Protein AF-A0A382R6Y1-F1 (afdb_monomer_lite)

Radius of gyration: 19.0 Å; chains: 1; bounding box: 58×24×39 Å

Secondary structure (DSSP, 8-state):
----------------EEEEEE-TTT--EEEEEE---STTTTT-----EEE-TTT--EEE--PPTTGGGG-

Structure (mmCIF, N/CA/C/O backbone):
data_AF-A0A382R6Y1-F1
#
_entry.id   AF-A0A382R6Y1-F1
#
loop_
_atom_site.group_PDB
_atom_site.id
_atom_site.type_symbol
_atom_site.label_atom_id
_atom_site.label_alt_id
_atom_site.label_comp_id
_atom_site.label_asym_id
_atom_site.label_entity_id
_atom_site.label_seq_id
_atom_site.pdbx_PDB_ins_code
_atom_site.Cartn_x
_atom_site.Cartn_y
_atom_site.Cartn_z
_atom_site.occupancy
_atom_site.B_iso_or_equiv
_atom_site.auth_seq_id
_atom_site.auth_comp_id
_atom_site.auth_asym_id
_atom_site.auth_atom_id
_atom_site.pdbx_PDB_model_num
ATOM 1 N N . MET A 1 1 ? 44.939 6.261 -23.305 1.00 41.59 1 MET A N 1
ATOM 2 C CA . MET A 1 1 ? 44.097 5.327 -22.528 1.00 41.59 1 MET A CA 1
ATOM 3 C C . MET A 1 1 ? 42.658 5.788 -22.697 1.00 41.59 1 MET A C 1
ATOM 5 O O . MET A 1 1 ? 42.331 6.842 -22.180 1.00 41.59 1 MET A O 1
ATOM 9 N N . ASN A 1 2 ? 41.860 5.098 -23.518 1.00 47.41 2 ASN A N 1
ATOM 10 C CA . ASN A 1 2 ? 40.459 5.449 -23.776 1.00 47.41 2 ASN A CA 1
ATOM 11 C C . ASN A 1 2 ? 39.566 4.544 -22.923 1.00 47.41 2 ASN A C 1
ATOM 13 O O . ASN A 1 2 ? 39.575 3.327 -23.098 1.00 47.41 2 ASN A O 1
ATOM 17 N N . THR A 1 3 ? 38.835 5.139 -21.988 1.00 56.25 3 THR A N 1
ATOM 18 C CA . THR A 1 3 ? 37.833 4.480 -21.148 1.00 56.25 3 THR A CA 1
ATOM 19 C C . THR A 1 3 ? 36.568 4.253 -21.971 1.00 56.25 3 THR A C 1
ATOM 21 O O . THR A 1 3 ? 35.721 5.138 -22.055 1.00 56.25 3 THR A O 1
ATOM 24 N N . LYS A 1 4 ? 36.443 3.087 -22.610 1.00 57.84 4 LYS A N 1
ATOM 25 C CA . LYS A 1 4 ? 35.160 2.656 -23.170 1.00 57.84 4 LYS A CA 1
ATOM 26 C C . LYS A 1 4 ? 34.352 1.970 -22.076 1.00 57.8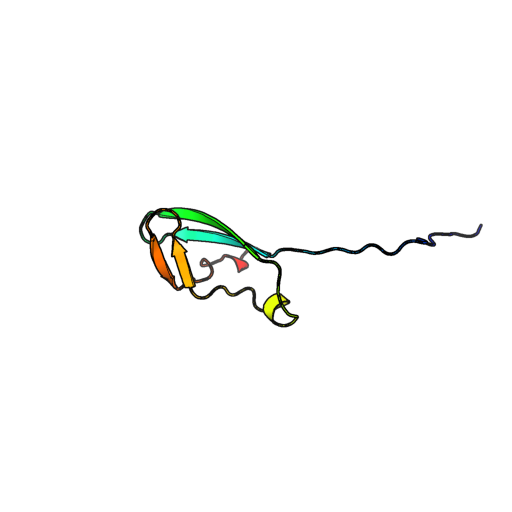4 4 LYS A C 1
ATOM 28 O O . LYS A 1 4 ? 34.621 0.818 -21.763 1.00 57.84 4 LYS A O 1
ATOM 33 N N . ASN A 1 5 ? 33.368 2.676 -21.537 1.00 62.75 5 ASN A N 1
ATOM 34 C CA . ASN A 1 5 ? 32.182 2.047 -20.962 1.00 62.75 5 ASN A CA 1
ATOM 35 C C . ASN A 1 5 ? 31.000 2.380 -21.879 1.00 62.75 5 ASN A C 1
ATOM 37 O O . ASN A 1 5 ? 30.059 3.055 -21.477 1.00 62.75 5 ASN A O 1
ATOM 41 N N . ASP A 1 6 ? 31.092 1.939 -23.133 1.00 61.38 6 ASP A N 1
ATOM 42 C CA . ASP A 1 6 ? 29.967 1.963 -24.065 1.00 61.38 6 ASP A CA 1
ATOM 43 C C . ASP A 1 6 ? 29.193 0.655 -23.859 1.00 61.38 6 ASP A C 1
ATOM 45 O O . ASP A 1 6 ? 29.601 -0.405 -24.337 1.00 61.38 6 ASP A O 1
ATOM 49 N N . LEU A 1 7 ? 28.122 0.700 -23.063 1.00 70.38 7 LEU A N 1
ATOM 50 C CA . LEU A 1 7 ? 27.172 -0.409 -22.968 1.00 70.38 7 LEU A CA 1
ATOM 51 C C . LEU A 1 7 ? 26.324 -0.405 -24.246 1.00 70.38 7 LEU A C 1
ATOM 53 O O . LEU A 1 7 ? 25.422 0.410 -24.390 1.00 70.38 7 LEU A O 1
ATOM 57 N N . ASP A 1 8 ? 26.637 -1.315 -25.166 1.00 72.50 8 ASP A N 1
ATOM 58 C CA . ASP A 1 8 ? 26.063 -1.413 -26.521 1.00 72.50 8 ASP A CA 1
ATOM 59 C C . ASP A 1 8 ? 24.665 -2.079 -26.561 1.00 72.50 8 ASP A C 1
ATOM 61 O O . ASP A 1 8 ? 24.233 -2.584 -27.595 1.00 72.50 8 ASP A O 1
ATOM 65 N N . TYR A 1 9 ? 23.960 -2.146 -25.422 1.00 78.44 9 TYR A N 1
ATOM 66 C CA . TYR A 1 9 ? 22.713 -2.907 -25.281 1.00 78.44 9 TYR A CA 1
ATOM 67 C C . TYR A 1 9 ? 21.674 -2.193 -24.413 1.00 78.44 9 TYR A C 1
ATOM 69 O O . TYR A 1 9 ? 21.953 -1.770 -23.287 1.00 78.44 9 TYR A O 1
ATOM 77 N N . GLU A 1 10 ? 20.443 -2.130 -24.923 1.00 86.44 10 GLU A N 1
ATOM 78 C CA . GLU A 1 10 ? 19.277 -1.648 -24.185 1.00 86.44 10 GLU A CA 1
ATOM 79 C C . GLU A 1 10 ? 18.706 -2.755 -23.287 1.00 86.44 10 GLU A C 1
ATOM 81 O O . GLU A 1 10 ? 18.457 -3.877 -23.732 1.00 86.44 10 GLU A O 1
ATOM 86 N N . HIS A 1 11 ? 18.463 -2.430 -22.016 1.00 87.50 11 HIS A N 1
ATOM 87 C CA . HIS A 1 11 ? 17.798 -3.320 -21.067 1.00 87.50 11 HIS A CA 1
ATOM 88 C C . HIS A 1 11 ? 16.388 -2.810 -20.776 1.00 87.50 11 HIS A C 1
ATOM 90 O O . HIS A 1 11 ? 16.202 -1.651 -20.407 1.00 87.50 11 HIS A O 1
ATOM 96 N N . ASN A 1 12 ? 15.405 -3.702 -20.881 1.00 90.94 12 ASN A N 1
ATOM 97 C CA . ASN A 1 12 ? 14.037 -3.439 -20.451 1.00 90.94 12 ASN A CA 1
ATOM 98 C C . ASN A 1 12 ? 13.828 -3.998 -19.044 1.00 90.94 12 ASN A C 1
ATOM 100 O O . ASN A 1 12 ? 14.283 -5.100 -18.737 1.00 90.94 12 ASN A O 1
ATOM 104 N N . TYR A 1 13 ? 13.113 -3.258 -18.202 1.00 87.56 13 TYR A N 1
ATOM 105 C CA . TYR A 1 13 ? 12.740 -3.708 -16.867 1.00 87.56 13 TYR A CA 1
ATOM 106 C C . TYR A 1 13 ? 11.281 -3.367 -16.570 1.00 87.56 13 TYR A C 1
ATOM 108 O O . TYR A 1 13 ? 10.697 -2.456 -17.155 1.00 87.56 13 TYR A O 1
ATOM 116 N N . VAL A 1 14 ? 10.718 -4.109 -15.626 1.00 86.94 14 VAL A N 1
ATOM 117 C CA . VAL A 1 14 ? 9.453 -3.804 -14.958 1.00 86.94 14 VAL A CA 1
ATOM 118 C C . VAL A 1 14 ? 9.709 -3.811 -13.458 1.00 86.94 14 VAL A C 1
ATOM 120 O O . VAL A 1 14 ? 10.691 -4.396 -12.995 1.00 86.94 14 VAL A O 1
ATOM 123 N N . TYR A 1 15 ? 8.847 -3.158 -12.692 1.00 87.38 15 TYR A N 1
ATOM 124 C CA . TYR A 1 15 ? 8.919 -3.190 -11.239 1.00 87.38 15 TYR A CA 1
ATOM 125 C C . TYR A 1 15 ? 7.524 -3.338 -10.646 1.00 87.38 15 TYR A C 1
ATOM 127 O O . TYR A 1 15 ? 6.511 -3.052 -11.289 1.00 87.38 15 TYR A O 1
ATOM 135 N N . GLU A 1 16 ? 7.490 -3.781 -9.398 1.00 89.19 16 GLU A N 1
ATOM 136 C CA . GLU A 1 16 ? 6.266 -3.983 -8.641 1.00 89.19 16 GLU A CA 1
ATOM 137 C C . GLU A 1 16 ? 6.346 -3.212 -7.327 1.00 89.19 16 GLU A C 1
ATOM 139 O O . GLU A 1 16 ? 7.415 -3.073 -6.728 1.00 89.19 16 GLU A O 1
ATOM 144 N N . ILE A 1 17 ? 5.197 -2.724 -6.868 1.00 87.69 17 ILE A N 1
ATOM 145 C CA . ILE A 1 17 ? 5.017 -2.221 -5.511 1.00 87.69 17 ILE A CA 1
ATOM 146 C C . ILE A 1 17 ? 4.476 -3.373 -4.670 1.00 87.69 17 ILE A C 1
ATOM 148 O O . ILE A 1 17 ? 3.432 -3.947 -4.990 1.00 87.69 17 ILE A O 1
ATOM 152 N N . LEU A 1 18 ? 5.187 -3.701 -3.592 1.00 91.44 18 LEU A N 1
ATOM 153 C CA . LEU A 1 18 ? 4.790 -4.743 -2.654 1.00 91.44 18 LEU A CA 1
ATOM 154 C C . LEU A 1 18 ? 4.153 -4.124 -1.410 1.00 91.44 18 LEU A C 1
ATOM 156 O O . LEU A 1 18 ? 4.803 -3.404 -0.652 1.00 91.44 18 LEU A O 1
ATOM 160 N N . TYR A 1 19 ? 2.887 -4.453 -1.178 1.00 91.44 19 TYR A N 1
ATOM 161 C CA . TYR A 1 19 ? 2.144 -4.044 0.008 1.00 91.44 19 TYR A CA 1
ATOM 162 C C . TYR A 1 19 ? 2.084 -5.188 1.017 1.00 91.44 19 TYR A C 1
ATOM 164 O O . TYR A 1 19 ? 1.861 -6.335 0.633 1.00 91.44 19 TYR A O 1
ATOM 172 N N . HIS A 1 20 ? 2.227 -4.864 2.303 1.00 94.56 20 HIS A N 1
ATOM 173 C CA . HIS A 1 20 ? 2.019 -5.788 3.418 1.00 94.56 20 HIS A CA 1
ATOM 174 C C . HIS A 1 20 ? 0.807 -5.336 4.227 1.00 94.56 20 HIS A C 1
ATOM 176 O O . HIS A 1 20 ? 0.778 -4.213 4.735 1.00 94.56 20 HIS A O 1
ATOM 182 N N . PHE A 1 21 ? -0.177 -6.216 4.360 1.00 94.81 21 PHE A N 1
ATOM 183 C CA . PHE A 1 21 ? -1.434 -5.933 5.040 1.00 94.81 21 PHE A CA 1
ATOM 184 C C . PHE A 1 21 ? -1.651 -6.874 6.2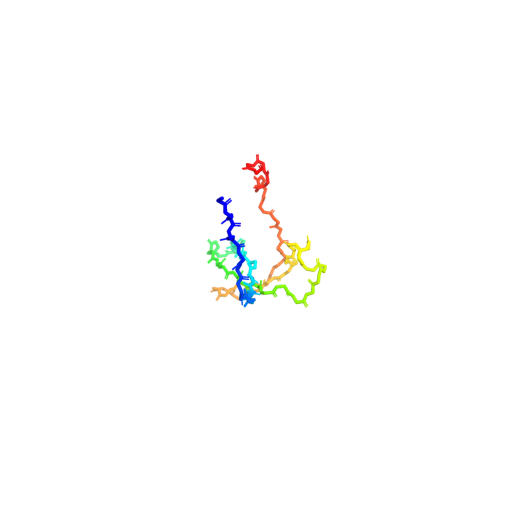13 1.00 94.81 21 PHE A C 1
ATOM 186 O O . PHE A 1 21 ? -1.214 -8.023 6.195 1.00 94.81 21 PHE A O 1
ATOM 193 N N . ASP A 1 22 ? -2.401 -6.406 7.200 1.00 95.62 22 ASP A N 1
ATOM 194 C CA . ASP A 1 22 ? -2.937 -7.188 8.303 1.00 95.62 22 ASP A CA 1
ATOM 195 C C . ASP A 1 22 ? -4.449 -7.006 8.400 1.00 95.62 22 ASP A C 1
ATOM 197 O O . ASP A 1 22 ? -4.992 -5.913 8.235 1.00 95.62 22 ASP A O 1
ATOM 201 N N . CYS A 1 23 ? -5.155 -8.104 8.660 1.00 96.56 23 CYS A N 1
ATOM 202 C CA . CYS A 1 23 ? -6.602 -8.069 8.761 1.00 96.56 23 CYS A CA 1
ATOM 203 C C . CYS A 1 23 ? -7.015 -7.585 10.149 1.00 96.56 23 CYS A C 1
ATOM 205 O O . CYS A 1 23 ? -6.782 -8.282 11.134 1.00 96.56 23 CYS A O 1
ATOM 207 N N . GLY A 1 24 ? -7.752 -6.476 10.222 1.00 95.31 24 GLY A N 1
ATOM 208 C CA . GLY A 1 24 ? -8.321 -5.981 11.481 1.00 95.31 24 GLY A CA 1
ATOM 209 C C . GLY A 1 24 ? -9.347 -6.912 12.151 1.00 95.31 24 GLY A C 1
ATOM 210 O O . GLY A 1 24 ? -9.742 -6.646 13.280 1.00 95.31 24 GLY A O 1
ATOM 211 N N . LYS A 1 25 ? -9.786 -7.993 11.481 1.00 97.25 25 LYS A N 1
ATOM 212 C CA . LYS A 1 25 ? -10.745 -8.977 12.019 1.00 97.25 25 LYS A CA 1
ATOM 213 C C . LYS A 1 25 ? -10.104 -10.301 12.430 1.00 97.25 25 LYS A C 1
ATOM 215 O O . LYS A 1 25 ? -10.381 -10.790 13.517 1.00 97.25 25 LYS A O 1
ATOM 220 N N . CYS A 1 26 ? -9.310 -10.922 11.553 1.00 97.56 26 CYS A N 1
ATOM 221 C CA . CYS A 1 26 ? -8.717 -12.240 11.819 1.00 97.56 26 CYS A CA 1
ATOM 222 C C . CYS A 1 26 ? -7.226 -12.190 12.180 1.00 97.56 26 CYS A C 1
ATOM 224 O O . CYS A 1 26 ? -6.627 -13.242 12.395 1.00 97.56 26 CYS A O 1
ATOM 226 N N . SER A 1 27 ? -6.626 -10.996 12.206 1.00 96.44 27 SER A N 1
ATOM 227 C CA . SER A 1 27 ? -5.229 -10.735 12.583 1.00 96.44 27 SER A CA 1
ATOM 228 C C . SER A 1 27 ? -4.171 -11.462 11.746 1.00 96.44 27 SER A C 1
ATOM 230 O O . SER A 1 27 ? -2.992 -11.456 12.091 1.00 96.44 27 SER A O 1
ATOM 232 N N . LYS A 1 28 ? -4.563 -12.083 10.629 1.00 97.69 28 LYS A N 1
ATOM 233 C CA . LYS A 1 28 ? -3.631 -12.671 9.664 1.00 97.69 28 LYS A CA 1
ATOM 234 C C . LYS A 1 28 ? -3.131 -11.608 8.698 1.00 97.69 28 LYS A C 1
ATOM 236 O O . LYS A 1 28 ? -3.877 -10.697 8.330 1.00 97.69 28 LYS A O 1
ATOM 241 N N . TRP A 1 29 ? -1.890 -11.769 8.260 1.00 96.69 29 TRP A N 1
ATOM 242 C CA . TRP A 1 29 ? -1.258 -10.889 7.289 1.00 96.69 29 TRP A CA 1
ATOM 243 C C . TRP A 1 29 ? -1.256 -11.500 5.881 1.00 96.69 29 TRP A C 1
ATOM 245 O O . TRP A 1 29 ? -1.442 -12.712 5.715 1.00 96.69 29 TRP A O 1
ATOM 255 N N . TRP A 1 30 ? -1.100 -10.655 4.864 1.00 96.88 30 TRP A N 1
ATOM 256 C CA . TRP A 1 30 ? -0.853 -11.063 3.479 1.00 96.88 30 TRP A CA 1
ATOM 257 C C . TRP A 1 30 ? -0.075 -9.984 2.725 1.00 96.88 30 TRP A C 1
ATOM 259 O O . TRP A 1 30 ? -0.027 -8.829 3.157 1.00 96.88 30 TRP A O 1
ATOM 269 N N . SER A 1 31 ? 0.512 -10.370 1.593 1.00 95.69 31 SER A N 1
ATOM 270 C CA . SER A 1 31 ? 1.145 -9.437 0.664 1.00 95.69 31 SER A CA 1
ATOM 271 C C . SER A 1 31 ? 0.348 -9.320 -0.628 1.00 95.69 31 SER A C 1
ATOM 273 O O . SER A 1 31 ? -0.332 -10.262 -1.040 1.00 95.69 31 SER A O 1
ATOM 275 N N . TYR A 1 32 ? 0.458 -8.168 -1.277 1.00 92.06 32 TYR A N 1
ATOM 276 C CA . TYR A 1 32 ? -0.081 -7.922 -2.610 1.00 92.06 32 TYR A CA 1
ATOM 277 C C . TYR A 1 32 ? 0.971 -7.199 -3.441 1.00 92.06 32 TYR A C 1
ATOM 279 O O . TYR A 1 32 ? 1.447 -6.138 -3.037 1.00 92.06 32 TYR A O 1
ATOM 287 N N . ALA A 1 33 ? 1.338 -7.783 -4.576 1.00 91.44 33 ALA A N 1
ATOM 288 C CA . ALA A 1 33 ? 2.215 -7.152 -5.549 1.00 91.44 33 ALA A CA 1
ATOM 289 C C . ALA A 1 33 ? 1.359 -6.471 -6.619 1.00 91.44 33 ALA A C 1
ATOM 291 O O . ALA A 1 33 ? 0.385 -7.051 -7.106 1.00 91.44 33 ALA A O 1
ATOM 292 N N . LYS A 1 34 ? 1.717 -5.238 -6.974 1.00 86.25 34 LYS A N 1
ATOM 293 C CA . LYS A 1 34 ? 1.062 -4.486 -8.040 1.00 86.25 34 LYS A CA 1
ATOM 294 C C . LYS A 1 34 ? 2.101 -3.895 -8.975 1.00 86.25 34 LYS A C 1
ATOM 296 O O . LYS A 1 34 ? 2.956 -3.128 -8.536 1.00 86.25 34 LYS A O 1
ATOM 301 N N . THR A 1 35 ? 1.984 -4.185 -10.263 1.00 87.25 35 THR A N 1
ATOM 302 C CA . THR A 1 35 ? 2.653 -3.402 -11.304 1.00 87.25 35 THR A CA 1
ATOM 303 C C 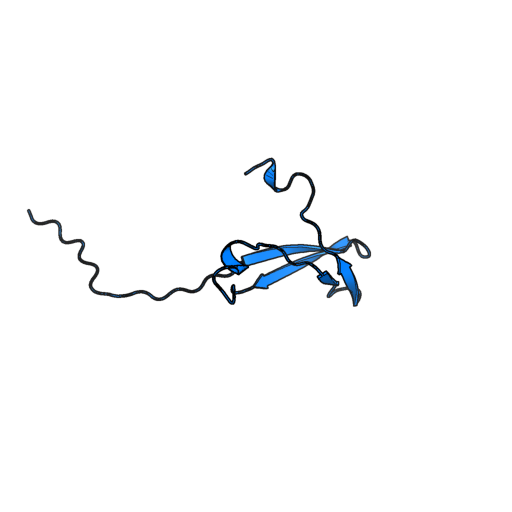. THR A 1 35 ? 1.876 -2.096 -11.490 1.00 87.25 35 THR A C 1
ATOM 305 O O . THR A 1 35 ? 0.677 -2.165 -11.766 1.00 87.25 35 THR A O 1
ATOM 308 N N . PRO A 1 36 ? 2.495 -0.915 -11.316 1.00 83.31 36 PRO A N 1
ATOM 309 C CA . PRO A 1 36 ? 1.808 0.353 -11.548 1.00 83.31 36 PRO A CA 1
ATOM 310 C C . PRO A 1 36 ? 1.332 0.444 -12.997 1.00 83.31 36 PRO A C 1
ATOM 312 O O . PRO A 1 36 ? 2.118 0.245 -13.924 1.00 83.31 36 PRO A O 1
ATOM 315 N N . ASP A 1 37 ? 0.050 0.734 -13.195 1.00 77.75 37 ASP A N 1
ATOM 316 C CA . ASP A 1 37 ? -0.564 0.760 -14.528 1.00 77.75 37 ASP A CA 1
ATOM 317 C C . ASP A 1 37 ? -0.418 2.123 -15.233 1.00 77.75 37 ASP A C 1
ATOM 319 O O . ASP A 1 37 ? -0.608 2.231 -16.447 1.00 77.75 37 ASP A O 1
ATOM 323 N N . ASN A 1 38 ? -0.035 3.171 -14.496 1.00 74.50 38 ASN A N 1
ATOM 324 C CA . ASN A 1 38 ? 0.196 4.509 -15.026 1.00 74.50 38 ASN A CA 1
ATOM 325 C C . ASN A 1 38 ? 1.170 5.337 -14.160 1.00 74.50 38 ASN A C 1
ATOM 327 O O . ASN A 1 38 ? 1.492 4.988 -13.025 1.00 74.50 38 ASN A O 1
ATOM 331 N N . LYS A 1 39 ? 1.632 6.478 -14.700 1.00 67.75 39 LYS A N 1
ATOM 332 C CA . LYS A 1 39 ? 2.594 7.388 -14.039 1.00 67.75 39 LYS A CA 1
ATOM 333 C C . LYS A 1 39 ? 2.087 8.002 -12.724 1.00 67.75 39 LYS A C 1
ATOM 335 O O . LYS A 1 39 ? 2.907 8.361 -11.877 1.00 67.75 39 LYS A O 1
ATOM 340 N N . GLU A 1 40 ? 0.776 8.156 -12.541 1.00 64.75 40 GLU A N 1
ATOM 341 C CA . GLU A 1 40 ? 0.224 8.666 -11.280 1.00 64.75 40 GLU A CA 1
ATOM 342 C C . GLU A 1 40 ? 0.268 7.613 -10.172 1.00 64.75 40 GLU A C 1
ATOM 344 O O . GLU A 1 40 ? 0.539 7.956 -9.021 1.00 64.75 40 GLU A O 1
ATOM 349 N N . GLU A 1 41 ? 0.064 6.336 -10.500 1.00 66.44 41 GLU A N 1
ATOM 350 C CA . GLU A 1 41 ? 0.160 5.242 -9.527 1.00 66.44 41 GLU A CA 1
ATOM 351 C C . GLU A 1 41 ? 1.565 5.055 -8.965 1.00 66.44 41 GLU A C 1
ATOM 353 O O . GLU A 1 41 ? 1.715 4.670 -7.808 1.00 66.44 41 GLU A O 1
ATOM 358 N N . ILE A 1 42 ? 2.593 5.423 -9.735 1.00 63.09 42 ILE A N 1
ATOM 359 C CA . ILE A 1 42 ? 3.984 5.469 -9.260 1.00 63.09 42 ILE A CA 1
ATOM 360 C C . ILE A 1 42 ? 4.099 6.324 -7.989 1.00 63.09 42 ILE A C 1
ATOM 362 O O . ILE A 1 42 ? 4.850 5.987 -7.076 1.00 63.09 42 ILE A O 1
ATOM 366 N N . HIS A 1 43 ? 3.328 7.413 -7.917 1.00 60.50 43 HIS A N 1
ATOM 367 C CA . HIS A 1 43 ? 3.331 8.341 -6.787 1.00 60.50 43 HIS A CA 1
ATOM 368 C C . HIS A 1 43 ? 2.217 8.037 -5.773 1.00 60.50 43 HIS A C 1
ATOM 370 O O . HIS A 1 43 ? 2.354 8.343 -4.588 1.00 60.50 43 HIS A O 1
ATOM 376 N N . LYS A 1 44 ? 1.117 7.409 -6.207 1.00 63.62 44 LYS A N 1
ATOM 377 C CA . LYS A 1 44 ? 0.000 7.001 -5.347 1.00 63.62 44 LYS A CA 1
ATOM 378 C C . LYS A 1 44 ? 0.220 5.575 -4.836 1.00 63.62 44 LYS A C 1
ATOM 380 O O . LYS A 1 44 ? -0.387 4.622 -5.309 1.00 63.62 44 LYS A O 1
ATOM 385 N N . GLN A 1 45 ? 1.010 5.437 -3.771 1.00 68.62 45 GLN A N 1
ATOM 386 C CA . GLN A 1 45 ? 1.167 4.183 -3.011 1.00 68.62 45 GLN A CA 1
ATOM 387 C C . GLN A 1 45 ? -0.078 3.837 -2.161 1.00 68.62 45 GLN A C 1
ATOM 389 O O . GLN A 1 45 ? 0.038 3.332 -1.045 1.00 68.62 45 GLN A O 1
ATOM 394 N N . LYS A 1 46 ? -1.287 4.148 -2.640 1.00 73.94 46 LYS A N 1
ATOM 395 C CA . LYS A 1 46 ? -2.517 4.031 -1.855 1.00 73.94 46 LYS A CA 1
ATOM 396 C C . LYS A 1 46 ? -3.409 2.940 -2.428 1.00 73.94 46 LYS A C 1
ATOM 398 O O . LYS A 1 46 ? -3.923 3.059 -3.533 1.00 73.94 46 LYS A O 1
ATOM 403 N N . VAL A 1 47 ? -3.634 1.909 -1.626 1.00 84.25 47 VAL A N 1
ATOM 404 C CA . VAL A 1 47 ? -4.727 0.954 -1.818 1.00 84.25 47 VAL A CA 1
ATOM 405 C C . VAL A 1 47 ? -5.823 1.352 -0.836 1.00 84.25 47 VAL A C 1
ATOM 407 O O . VAL A 1 47 ? -5.537 1.524 0.345 1.00 84.25 47 VAL A O 1
ATOM 410 N N . GLU A 1 48 ? -7.048 1.575 -1.313 1.00 87.81 48 GLU A N 1
ATOM 411 C CA . GLU A 1 48 ? -8.122 2.136 -0.476 1.00 87.81 48 GLU A CA 1
ATOM 412 C C . GLU A 1 48 ? -8.957 1.070 0.235 1.00 87.81 48 GLU A C 1
ATOM 414 O O . GLU A 1 48 ? -9.374 1.283 1.372 1.00 87.81 48 GLU A O 1
ATOM 419 N N . TYR A 1 49 ? -9.180 -0.075 -0.408 1.00 93.00 49 TYR A N 1
ATOM 420 C CA . TYR A 1 49 ? -9.979 -1.180 0.116 1.00 93.00 49 TYR A CA 1
ATOM 421 C C . TYR A 1 49 ? -9.459 -2.522 -0.401 1.00 93.00 49 TYR A C 1
ATOM 423 O O . TYR A 1 49 ? -8.895 -2.594 -1.494 1.00 93.00 49 TYR A O 1
ATOM 431 N N . MET A 1 50 ? -9.647 -3.585 0.385 1.00 94.81 50 MET A N 1
ATOM 432 C CA . MET A 1 50 ? -9.363 -4.964 -0.026 1.00 94.81 50 MET A CA 1
ATOM 433 C C . MET A 1 50 ? -10.200 -5.978 0.746 1.00 94.81 50 MET A C 1
ATOM 435 O O . MET A 1 50 ? -10.591 -5.756 1.893 1.00 94.81 50 MET A O 1
ATOM 439 N N . TYR A 1 51 ? -10.382 -7.143 0.126 1.00 97.06 51 TYR A N 1
ATOM 440 C CA . TYR A 1 51 ? -10.854 -8.347 0.796 1.00 97.06 51 TYR A CA 1
ATOM 441 C C . TYR A 1 51 ? -9.696 -9.053 1.499 1.00 97.06 51 TYR A C 1
ATOM 443 O O . TYR A 1 51 ? -8.634 -9.271 0.915 1.00 97.06 51 TYR A O 1
ATOM 451 N N . CYS A 1 52 ? -9.915 -9.476 2.743 1.00 97.50 52 CYS A N 1
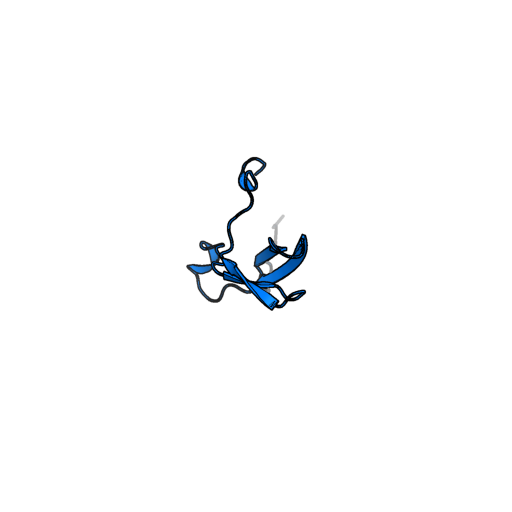ATOM 452 C CA . CYS A 1 52 ? -8.999 -10.381 3.419 1.00 97.50 52 CYS A CA 1
ATOM 453 C C . CYS A 1 52 ? -9.094 -11.782 2.787 1.00 97.50 52 CYS A C 1
ATOM 455 O O . CYS A 1 52 ? -10.152 -12.414 2.896 1.00 97.50 52 CYS A O 1
ATOM 457 N N . PRO A 1 53 ? -8.001 -12.339 2.237 1.00 97.62 53 PRO A N 1
ATOM 458 C CA . PRO A 1 53 ? -8.030 -13.656 1.597 1.00 97.62 53 PRO A CA 1
ATOM 459 C C . PRO A 1 53 ? -8.268 -14.804 2.591 1.00 97.62 53 PRO A C 1
ATOM 461 O O . PRO A 1 53 ? -8.589 -15.917 2.194 1.00 97.62 53 PRO A O 1
ATOM 464 N N . HIS A 1 54 ? -8.125 -14.546 3.894 1.00 98.00 54 HIS A N 1
ATOM 465 C CA . HIS A 1 54 ? -8.268 -15.565 4.935 1.00 98.00 54 HIS A CA 1
ATOM 466 C C . HIS A 1 54 ? -9.683 -15.690 5.497 1.00 98.00 54 HIS A C 1
ATOM 468 O O . HIS A 1 54 ? -10.062 -16.767 5.945 1.00 98.00 54 HIS A O 1
ATOM 474 N N . CYS A 1 55 ? -10.433 -14.585 5.568 1.00 97.81 55 CYS A N 1
ATOM 475 C CA . CYS A 1 55 ? -11.748 -14.553 6.225 1.00 97.81 55 CYS A CA 1
ATOM 476 C C . CYS A 1 55 ? -12.845 -13.853 5.412 1.00 97.81 55 CYS A C 1
ATOM 478 O O . CYS A 1 55 ? -13.957 -13.687 5.913 1.00 97.81 55 CYS A O 1
ATOM 480 N N . GLY A 1 56 ? -12.531 -13.396 4.196 1.00 97.44 56 GLY A N 1
ATOM 481 C CA . GLY A 1 56 ? -13.479 -12.780 3.264 1.00 97.44 56 GLY A CA 1
ATOM 482 C C . GLY A 1 56 ? -13.997 -11.401 3.674 1.00 97.44 56 GLY A C 1
ATOM 483 O O . GLY A 1 56 ? -14.857 -10.854 2.999 1.00 97.44 56 GLY A O 1
ATOM 484 N N . THR A 1 57 ? -13.511 -10.826 4.777 1.00 97.56 57 THR A N 1
ATOM 485 C CA . THR A 1 57 ? -13.959 -9.498 5.218 1.00 97.56 57 THR A CA 1
ATOM 486 C C . THR A 1 57 ? -13.335 -8.418 4.345 1.00 97.56 57 THR A C 1
ATOM 488 O O . THR A 1 57 ? -12.112 -8.371 4.216 1.00 97.56 57 THR A O 1
ATOM 491 N N . GLU A 1 58 ? -14.179 -7.566 3.770 1.00 97.19 58 GLU A N 1
ATOM 492 C CA . GLU A 1 58 ? -13.783 -6.332 3.096 1.00 97.19 58 GLU A CA 1
ATOM 493 C C . GLU A 1 58 ? -13.542 -5.228 4.128 1.00 97.19 58 GLU A C 1
ATOM 495 O O . GLU A 1 58 ? -14.263 -5.122 5.125 1.00 97.19 58 GLU A O 1
ATOM 500 N N . GLY A 1 59 ? -12.524 -4.405 3.906 1.00 95.06 59 GLY A N 1
ATOM 501 C CA . GLY A 1 59 ? -12.248 -3.263 4.764 1.00 95.06 59 GLY A CA 1
ATOM 502 C C . GLY A 1 59 ? -11.469 -2.180 4.041 1.00 95.06 59 GLY A C 1
ATOM 503 O O . GLY A 1 59 ? -10.731 -2.456 3.091 1.00 95.06 59 GLY A O 1
ATOM 504 N N . SER A 1 60 ? -11.626 -0.944 4.516 1.00 94.88 60 SER A N 1
ATOM 505 C CA . SER A 1 60 ? -10.755 0.152 4.112 1.00 94.88 60 SER A CA 1
ATOM 506 C C . SER A 1 60 ? -9.351 -0.053 4.676 1.00 94.88 60 SER A C 1
ATOM 508 O O . SER A 1 60 ? -9.163 -0.553 5.789 1.00 94.88 60 SER A O 1
ATOM 510 N N . LEU A 1 61 ? -8.352 0.332 3.891 1.00 91.81 61 LEU A N 1
ATOM 511 C CA . LEU A 1 61 ? -6.950 0.223 4.260 1.00 91.81 61 LEU A CA 1
ATOM 512 C C . LEU A 1 61 ? -6.418 1.591 4.686 1.00 91.81 61 LEU A C 1
ATOM 514 O O . LEU A 1 61 ? -6.748 2.632 4.116 1.00 91.81 61 LEU A O 1
ATOM 518 N N . LYS A 1 62 ? -5.562 1.576 5.704 1.00 90.75 62 LYS A N 1
ATOM 51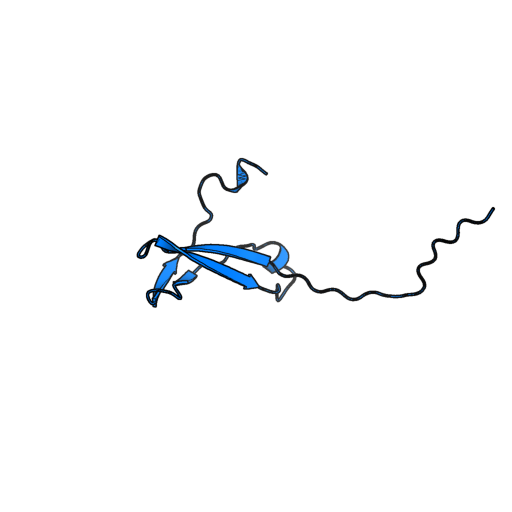9 C CA . LYS A 1 62 ? -4.802 2.736 6.167 1.00 90.75 62 LYS A CA 1
ATOM 520 C C . LYS A 1 62 ? -3.340 2.346 6.297 1.00 90.75 62 LYS A C 1
ATOM 522 O O . LYS A 1 62 ? -3.035 1.204 6.639 1.00 90.75 62 LYS A O 1
ATOM 527 N N . ILE A 1 63 ? -2.442 3.295 6.051 1.00 89.19 63 ILE A N 1
ATOM 528 C CA . ILE A 1 63 ? -1.026 3.084 6.349 1.00 89.19 63 ILE A CA 1
ATOM 529 C C . ILE A 1 63 ? -0.882 2.894 7.860 1.00 89.19 63 ILE A C 1
ATOM 531 O O . ILE A 1 63 ? -1.546 3.573 8.648 1.00 89.19 63 ILE A O 1
ATOM 535 N N . LYS A 1 64 ? -0.047 1.931 8.261 1.00 88.69 64 LYS A N 1
ATOM 536 C CA . LYS A 1 64 ? 0.245 1.687 9.673 1.00 88.69 64 LYS A CA 1
ATOM 537 C C . LYS A 1 64 ? 0.814 2.950 10.310 1.00 88.69 64 LYS A C 1
ATOM 539 O O . LYS A 1 64 ? 1.666 3.623 9.733 1.00 88.69 64 LYS A O 1
ATOM 544 N N . GLU A 1 65 ? 0.348 3.249 11.518 1.00 88.31 65 GLU A N 1
ATOM 545 C CA . GLU A 1 65 ? 0.908 4.340 12.311 1.00 88.31 65 GLU A CA 1
ATOM 546 C C . GLU A 1 65 ? 2.423 4.158 12.438 1.00 88.31 65 GLU A C 1
ATOM 548 O O . GLU A 1 65 ? 2.903 3.039 12.633 1.00 88.31 65 GLU A O 1
ATOM 553 N N . LYS A 1 66 ? 3.163 5.263 12.315 1.00 87.62 66 LYS A N 1
ATOM 554 C CA . LYS A 1 66 ? 4.629 5.310 12.414 1.00 87.62 66 LYS A CA 1
ATOM 555 C C . LYS A 1 66 ? 5.403 4.548 11.334 1.00 87.62 66 LYS A C 1
ATOM 557 O O . LYS A 1 66 ? 6.610 4.365 11.469 1.00 87.62 66 LYS A O 1
ATOM 562 N N . PHE A 1 67 ? 4.752 4.109 10.253 1.00 85.75 67 PHE A N 1
ATOM 563 C CA . PHE A 1 67 ? 5.446 3.429 9.153 1.00 85.75 67 PHE A CA 1
ATOM 564 C C . PHE A 1 67 ? 6.552 4.302 8.538 1.00 85.75 67 PHE A C 1
ATOM 566 O O . PHE A 1 67 ? 7.639 3.807 8.260 1.00 85.75 67 PHE A O 1
ATOM 573 N N . PHE A 1 68 ? 6.292 5.603 8.391 1.00 83.88 68 PHE A N 1
ATOM 574 C CA . PHE A 1 68 ? 7.247 6.563 7.833 1.00 83.88 68 PHE A CA 1
ATOM 575 C C . PHE A 1 68 ? 8.198 7.175 8.865 1.00 83.88 68 PHE A C 1
ATOM 577 O O . PHE A 1 68 ? 9.131 7.859 8.476 1.00 83.88 68 PHE A O 1
ATOM 584 N N . ASP A 1 69 ? 8.012 6.926 10.163 1.00 87.56 69 ASP A N 1
ATOM 585 C CA . ASP A 1 69 ? 8.848 7.546 11.204 1.00 87.56 69 ASP A CA 1
ATOM 586 C C . ASP A 1 69 ? 10.304 7.036 11.168 1.00 87.56 69 ASP A C 1
ATOM 588 O O . ASP A 1 69 ? 11.181 7.630 11.788 1.00 87.56 69 ASP A O 1
ATOM 592 N N . ASN A 1 70 ? 10.558 5.928 10.460 1.00 64.94 70 ASN A N 1
ATOM 593 C CA . ASN A 1 70 ? 11.854 5.247 10.385 1.00 64.94 70 ASN A CA 1
ATOM 594 C C . ASN A 1 70 ? 12.473 5.256 8.973 1.00 64.94 70 ASN A C 1
ATOM 596 O O . ASN A 1 70 ? 13.343 4.426 8.697 1.00 64.94 70 ASN A O 1
ATOM 600 N N . ILE A 1 71 ? 11.992 6.125 8.076 1.00 70.12 71 ILE A N 1
ATOM 601 C CA . ILE A 1 71 ? 12.484 6.271 6.696 1.00 70.1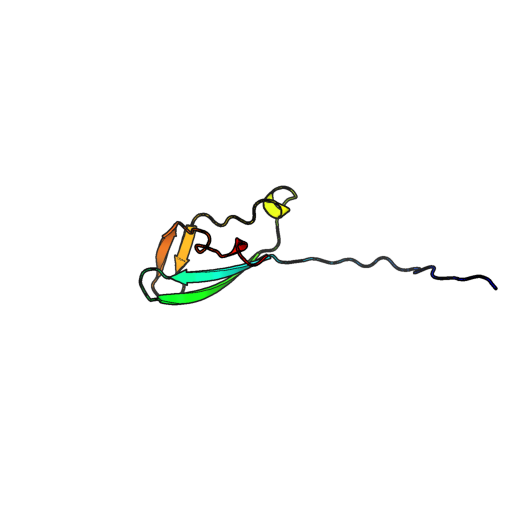2 71 ILE A CA 1
ATOM 602 C C . ILE A 1 71 ? 13.007 7.694 6.519 1.00 70.12 71 ILE A C 1
ATOM 604 O O . ILE A 1 71 ? 14.238 7.837 6.362 1.00 70.12 71 ILE A O 1
#

pLDDT: mean 84.08, std 13.84, range [41.59, 98.0]

Foldseek 3Di:
DDDDPPPVDDDDDFDWDKDWDADPPPRDIDIDIDGDPDPVVVVVPDDQWDADPPPRDIDGDDDDPCPVVVD

Organism: NCBI:txid408172

Sequence (71 aa):
MNTKNDLDYEHNYVYEILYHFDCGKCSKWWSYAKTPDNKEEIHKQKVEYMYCPHCGTEGSLKIKEKFFDNI